Protein AF-A0A017T317-F1 (afdb_monomer_lite)

pLDDT: mean 91.67, std 11.75, range [39.28, 98.56]

Structure (mmCIF, N/CA/C/O backbone):
data_AF-A0A017T317-F1
#
_entry.id   AF-A0A017T317-F1
#
loop_
_atom_site.group_PDB
_atom_site.id
_atom_site.type_symbol
_atom_site.label_atom_id
_atom_site.label_alt_id
_atom_site.label_comp_id
_atom_site.label_asym_id
_atom_site.label_entity_id
_atom_site.label_seq_id
_atom_site.pdbx_PDB_ins_code
_atom_site.Cartn_x
_atom_site.Cartn_y
_atom_site.Cartn_z
_atom_site.occupancy
_atom_site.B_iso_or_equiv
_atom_site.auth_seq_id
_atom_site.auth_comp_id
_atom_site.auth_asym_id
_atom_site.auth_atom_id
_atom_site.pdbx_PDB_model_num
ATOM 1 N N . MET A 1 1 ? -48.698 -14.183 -8.340 1.00 39.38 1 MET A N 1
ATOM 2 C CA . MET A 1 1 ? -47.617 -14.347 -7.345 1.00 39.38 1 MET A CA 1
ATOM 3 C C . MET A 1 1 ? -46.316 -14.538 -8.105 1.00 39.38 1 MET A C 1
ATOM 5 O O . MET A 1 1 ? -46.180 -15.540 -8.789 1.00 39.38 1 MET A O 1
ATOM 9 N N . LEU A 1 2 ? -45.424 -13.547 -8.074 1.00 40.31 2 LEU A N 1
ATOM 10 C CA . LEU A 1 2 ? -44.088 -13.630 -8.671 1.00 40.31 2 LEU A CA 1
ATOM 11 C C . LEU A 1 2 ? -43.129 -14.168 -7.606 1.00 40.31 2 LEU A C 1
ATOM 13 O O . LEU A 1 2 ? -42.810 -13.471 -6.646 1.00 40.31 2 LEU A O 1
ATOM 17 N N . THR A 1 3 ? -42.715 -15.422 -7.745 1.00 39.28 3 THR A N 1
ATOM 18 C CA . THR A 1 3 ? -41.641 -16.025 -6.950 1.00 39.28 3 THR A CA 1
ATOM 19 C C . THR A 1 3 ? -40.298 -15.516 -7.462 1.00 39.28 3 THR A C 1
ATOM 21 O O . THR A 1 3 ? -39.855 -15.898 -8.541 1.00 39.28 3 THR A O 1
ATOM 24 N N . PHE A 1 4 ? -39.647 -14.651 -6.685 1.00 43.91 4 PHE A N 1
ATOM 25 C CA . PHE A 1 4 ? -38.243 -14.304 -6.885 1.00 43.91 4 PHE A CA 1
ATOM 26 C C . PHE A 1 4 ? -37.375 -15.459 -6.380 1.00 43.91 4 PHE A C 1
ATOM 28 O O . PHE A 1 4 ? -37.243 -15.670 -5.175 1.00 43.91 4 PHE A O 1
ATOM 35 N N . THR A 1 5 ? -36.763 -16.208 -7.293 1.00 46.31 5 THR A N 1
ATOM 36 C CA . THR A 1 5 ? -35.613 -17.055 -6.967 1.00 46.31 5 THR A CA 1
ATOM 37 C C . THR A 1 5 ? -34.428 -16.145 -6.671 1.00 46.31 5 THR A C 1
ATOM 39 O O . THR A 1 5 ? -33.810 -15.598 -7.584 1.00 46.31 5 THR A O 1
ATOM 42 N N . VAL A 1 6 ? -34.120 -15.962 -5.386 1.00 53.75 6 VAL A N 1
ATOM 43 C CA . VAL A 1 6 ? -32.831 -15.420 -4.955 1.00 53.75 6 VAL A CA 1
ATOM 44 C C . VAL A 1 6 ? -31.789 -16.457 -5.353 1.00 53.75 6 VAL A C 1
ATOM 46 O O . VAL A 1 6 ? -31.657 -17.493 -4.707 1.00 53.75 6 VAL A O 1
ATOM 49 N N . ALA A 1 7 ? -31.092 -16.218 -6.461 1.00 53.19 7 ALA A N 1
ATOM 50 C CA . ALA A 1 7 ? -29.901 -16.980 -6.787 1.00 53.19 7 ALA A CA 1
ATOM 51 C C . ALA A 1 7 ? -28.883 -16.713 -5.671 1.00 53.19 7 ALA A C 1
ATOM 53 O O . ALA A 1 7 ? -28.267 -15.647 -5.623 1.00 53.19 7 ALA A O 1
ATOM 54 N N . CYS A 1 8 ? -28.752 -17.650 -4.730 1.00 56.06 8 CYS A N 1
ATOM 55 C CA . CYS A 1 8 ? -27.625 -17.674 -3.812 1.00 56.06 8 CYS A CA 1
ATOM 56 C C . CYS A 1 8 ? -26.366 -17.777 -4.672 1.00 56.06 8 CYS A C 1
ATOM 58 O O . CYS A 1 8 ? -26.096 -18.825 -5.257 1.00 56.06 8 CYS A O 1
ATOM 60 N N . GLY A 1 9 ? -25.636 -16.668 -4.802 1.00 57.84 9 GLY A N 1
ATOM 61 C CA . GLY A 1 9 ? -24.318 -16.679 -5.421 1.00 57.84 9 GLY A CA 1
ATOM 62 C C . GLY A 1 9 ? -23.440 -17.727 -4.742 1.00 57.84 9 GLY A C 1
ATOM 63 O O . GLY A 1 9 ? -23.621 -18.019 -3.556 1.00 57.84 9 GLY A O 1
ATOM 64 N N . ALA A 1 10 ? -22.512 -18.310 -5.502 1.00 60.66 10 ALA A N 1
ATOM 65 C CA . ALA A 1 10 ? -21.548 -19.249 -4.949 1.00 60.66 10 ALA A CA 1
ATOM 66 C C . ALA A 1 10 ? -20.879 -18.633 -3.703 1.00 60.66 10 ALA A C 1
ATOM 68 O O . ALA A 1 10 ? -20.561 -17.436 -3.720 1.00 60.66 10 ALA A O 1
ATOM 69 N N . PRO A 1 11 ? -20.692 -19.409 -2.619 1.00 65.69 11 PRO A N 1
ATOM 70 C CA . PRO A 1 11 ? -20.014 -18.905 -1.438 1.00 65.69 11 PRO A CA 1
ATOM 71 C C . PRO A 1 11 ? -18.629 -18.382 -1.838 1.00 65.69 11 PRO A C 1
ATOM 73 O O . PRO A 1 11 ? -17.980 -18.969 -2.711 1.00 65.69 11 PRO A O 1
ATOM 76 N N . PRO A 1 12 ? -18.171 -17.271 -1.237 1.00 68.44 12 PRO A N 1
ATOM 77 C CA . PRO A 1 12 ? -16.859 -16.736 -1.552 1.00 68.44 12 PRO A CA 1
ATOM 78 C C . PRO A 1 12 ? -15.794 -17.808 -1.280 1.00 68.44 12 PRO A C 1
ATOM 80 O O . PRO A 1 12 ? -15.950 -18.586 -0.334 1.00 68.44 12 PRO A O 1
ATOM 83 N N . PRO A 1 13 ? -14.704 -17.856 -2.072 1.00 77.19 13 PRO A N 1
ATOM 84 C CA . PRO A 1 13 ? -13.649 -18.834 -1.847 1.00 77.19 13 PRO A CA 1
ATOM 85 C C . PRO A 1 13 ? -13.121 -18.783 -0.395 1.00 77.19 13 PRO A C 1
ATOM 87 O O . PRO A 1 13 ? -13.210 -17.741 0.267 1.00 77.19 13 PRO A O 1
ATOM 90 N N . PRO A 1 14 ? -12.554 -19.873 0.132 1.00 87.50 14 PRO A N 1
ATOM 91 C CA . PRO A 1 14 ? -11.906 -19.830 1.436 1.00 87.50 14 PRO A CA 1
ATOM 92 C C . PRO A 1 14 ? -10.650 -18.941 1.403 1.00 87.50 14 PRO A C 1
ATOM 94 O O . PRO A 1 14 ? -10.126 -18.607 0.336 1.00 87.50 14 PRO A O 1
ATOM 97 N N . CYS A 1 15 ? -10.159 -18.554 2.583 1.00 93.75 15 CYS A N 1
ATOM 98 C CA . CYS A 1 15 ? -8.819 -17.979 2.694 1.00 93.75 15 CYS A CA 1
ATOM 99 C C . CYS A 1 15 ? -7.758 -18.992 2.226 1.00 93.75 15 CYS A C 1
ATOM 101 O O . CYS A 1 15 ? -7.982 -20.201 2.353 1.00 93.75 15 CYS A O 1
ATOM 103 N N . PRO A 1 16 ? -6.603 -18.524 1.713 1.00 93.88 16 PRO A N 1
ATOM 104 C CA . PRO A 1 16 ? -5.482 -19.404 1.397 1.00 93.88 16 PRO A CA 1
ATOM 105 C C . PRO A 1 16 ? -5.063 -20.262 2.600 1.00 93.88 16 PRO A C 1
ATOM 107 O O . PRO A 1 16 ? -5.270 -19.878 3.754 1.00 93.88 16 PRO A O 1
ATOM 110 N N . ALA A 1 17 ? -4.456 -21.420 2.330 1.00 93.38 17 ALA A N 1
ATOM 111 C CA . ALA A 1 17 ? -4.028 -22.355 3.368 1.00 93.38 17 ALA A CA 1
ATOM 112 C C . ALA A 1 17 ? -3.123 -21.676 4.414 1.00 93.38 17 ALA A C 1
ATOM 114 O O . ALA A 1 17 ? -2.191 -20.956 4.066 1.00 93.38 17 ALA A O 1
ATOM 115 N N . GLY A 1 18 ? -3.402 -21.916 5.699 1.00 93.56 18 GLY A N 1
ATOM 116 C CA . GLY A 1 18 ? -2.676 -21.294 6.814 1.00 93.56 18 GLY A CA 1
ATOM 117 C C . GLY A 1 18 ? -3.145 -19.880 7.183 1.00 93.56 18 GLY A C 1
ATOM 118 O O . GLY A 1 18 ? -2.621 -19.307 8.136 1.00 93.56 18 GLY A O 1
ATOM 119 N N . LEU A 1 19 ? -4.143 -19.330 6.481 1.00 97.06 19 LEU A N 1
ATOM 120 C CA . LEU 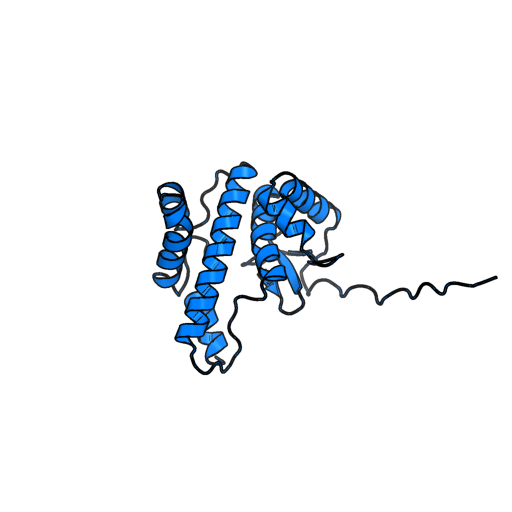A 1 19 ? -4.770 -18.050 6.799 1.00 97.06 19 LEU A CA 1
ATOM 121 C C . LEU A 1 19 ? -6.244 -18.229 7.159 1.00 97.06 19 LEU A C 1
ATOM 123 O O . LEU A 1 19 ? -6.912 -19.164 6.722 1.00 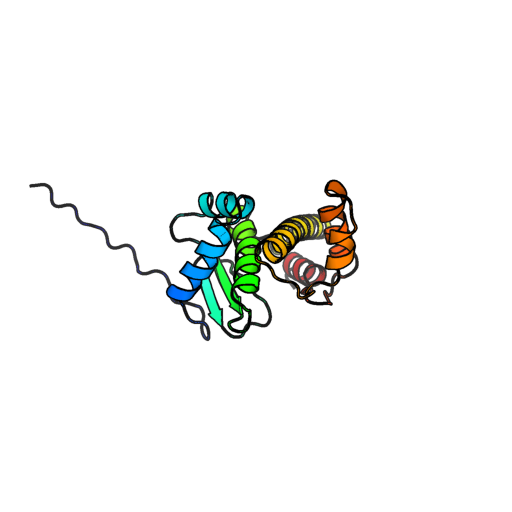97.06 19 LEU A O 1
ATOM 127 N N . THR A 1 20 ? -6.764 -17.302 7.958 1.00 96.94 20 THR A N 1
ATOM 128 C CA . THR A 1 20 ? -8.130 -17.351 8.490 1.00 96.94 20 THR A CA 1
ATOM 129 C C . THR A 1 20 ? -8.857 -16.037 8.229 1.00 96.94 20 THR A C 1
ATOM 131 O O . THR A 1 20 ? -8.273 -14.957 8.330 1.00 96.94 20 THR A O 1
ATOM 134 N N . ALA A 1 21 ? -10.145 -16.119 7.894 1.00 95.75 21 ALA A N 1
ATOM 135 C CA . ALA A 1 21 ? -11.013 -14.949 7.856 1.00 95.75 21 ALA A CA 1
ATOM 136 C C . ALA A 1 21 ? -11.391 -14.547 9.289 1.00 95.75 21 ALA A C 1
ATOM 138 O O . ALA A 1 21 ? -11.831 -15.388 10.068 1.00 95.75 21 ALA A O 1
ATOM 139 N N . ASP A 1 22 ? -11.277 -13.262 9.619 1.00 96.62 22 ASP A N 1
ATOM 140 C CA . ASP A 1 22 ? -11.697 -12.710 10.916 1.00 96.62 22 ASP A CA 1
ATOM 141 C C . ASP A 1 22 ? -12.615 -11.498 10.678 1.00 96.62 22 ASP A C 1
ATOM 143 O O . ASP A 1 22 ? -12.158 -10.351 10.705 1.00 96.62 22 ASP A O 1
ATOM 147 N N . PRO A 1 23 ? -13.908 -11.725 10.371 1.00 94.88 23 PRO A N 1
ATOM 148 C CA . PRO A 1 23 ? -14.832 -10.640 10.054 1.00 94.88 23 PRO A CA 1
ATOM 149 C C . PRO A 1 23 ? -14.937 -9.564 11.150 1.00 94.88 23 PRO A C 1
ATOM 151 O O . PRO A 1 23 ? -14.909 -8.384 10.793 1.00 94.88 23 PRO A O 1
ATOM 154 N N . PRO A 1 24 ? -14.997 -9.902 12.459 1.00 97.19 24 PRO A N 1
ATOM 155 C CA . PRO A 1 24 ? -14.979 -8.895 13.518 1.00 97.19 24 PRO A CA 1
ATOM 156 C C . PRO A 1 24 ? -13.746 -7.991 13.472 1.00 97.19 24 PRO A C 1
ATOM 158 O O . PRO A 1 24 ? -13.863 -6.781 13.670 1.00 97.19 24 PRO A O 1
ATOM 161 N N . ARG A 1 25 ? -12.557 -8.543 13.199 1.00 97.81 25 ARG A N 1
ATOM 162 C CA . ARG A 1 25 ? -11.348 -7.730 13.051 1.00 97.81 25 ARG A CA 1
ATOM 163 C C . ARG A 1 25 ? -11.399 -6.852 11.811 1.00 97.81 25 ARG A C 1
ATOM 165 O O . ARG A 1 25 ? -11.133 -5.661 11.926 1.00 97.81 25 ARG A O 1
ATOM 172 N N . VAL A 1 26 ? -11.809 -7.389 10.660 1.00 97.06 26 VAL A N 1
ATOM 173 C CA . VAL A 1 26 ? -11.971 -6.596 9.426 1.00 97.06 26 VAL A CA 1
ATOM 174 C C . VAL A 1 26 ? -12.895 -5.404 9.653 1.00 97.06 26 VAL A C 1
ATOM 176 O O . VAL A 1 26 ? -12.554 -4.294 9.257 1.00 97.06 26 VAL A O 1
ATOM 179 N N . GLN A 1 27 ? -14.027 -5.603 10.333 1.00 96.00 27 GLN A N 1
ATOM 180 C CA . GLN A 1 27 ? -14.962 -4.521 10.647 1.00 96.00 27 GLN A CA 1
ATOM 181 C C . GLN A 1 27 ? -14.300 -3.400 11.457 1.00 96.00 27 GLN A C 1
ATOM 183 O O . GLN A 1 27 ? -14.509 -2.233 11.138 1.00 96.00 27 GLN A O 1
ATOM 188 N N . ARG A 1 28 ? -13.456 -3.728 12.448 1.00 97.81 28 ARG A N 1
ATOM 189 C CA . ARG A 1 28 ? -12.700 -2.718 13.210 1.00 97.81 28 ARG A CA 1
ATOM 190 C C . ARG A 1 28 ? -11.692 -1.968 12.341 1.00 97.81 28 ARG A C 1
ATOM 192 O O . ARG A 1 28 ? -11.646 -0.744 12.412 1.00 97.81 28 ARG A O 1
ATOM 199 N N . LEU A 1 29 ? -10.928 -2.676 11.505 1.00 97.94 29 LEU A N 1
ATOM 200 C CA . LEU A 1 29 ? -9.949 -2.046 10.607 1.00 97.94 29 LEU A CA 1
ATOM 201 C C . LEU A 1 29 ? -10.633 -1.103 9.606 1.00 97.94 29 LEU A C 1
ATOM 203 O O . LEU A 1 29 ? -10.178 0.016 9.385 1.00 97.94 29 LEU A O 1
ATOM 207 N N . VAL A 1 30 ? -11.754 -1.540 9.025 1.00 96.56 30 VAL A N 1
ATOM 208 C CA . VAL A 1 30 ? -12.554 -0.731 8.095 1.00 96.56 30 VAL A CA 1
ATOM 209 C C . VAL A 1 30 ? -13.177 0.468 8.805 1.00 96.56 30 VAL A C 1
ATOM 211 O O . VAL A 1 30 ? -13.162 1.559 8.244 1.00 96.56 30 VAL A O 1
ATOM 214 N N . ALA A 1 31 ? -13.676 0.301 10.034 1.00 96.50 31 ALA A N 1
ATOM 215 C CA . ALA A 1 31 ? -14.192 1.410 10.830 1.00 96.50 31 ALA A CA 1
ATOM 216 C C . ALA A 1 31 ? -13.101 2.461 11.089 1.00 96.50 31 ALA A C 1
ATOM 218 O O . ALA A 1 31 ? -13.317 3.630 10.801 1.00 96.50 31 ALA A O 1
ATOM 219 N N . GLN A 1 32 ? -11.899 2.050 11.511 1.00 97.25 32 GLN A N 1
ATOM 220 C CA . GLN A 1 32 ? -10.764 2.965 11.685 1.00 97.25 32 GLN A CA 1
ATOM 221 C C . GLN A 1 32 ? -10.412 3.717 10.394 1.00 97.25 32 GLN A C 1
ATOM 223 O O . GLN A 1 32 ? -10.202 4.927 10.419 1.00 97.25 32 GLN A O 1
ATOM 228 N N . LEU A 1 33 ? -10.385 3.024 9.252 1.00 95.81 33 LEU A N 1
ATOM 229 C CA . LEU A 1 33 ? -10.157 3.663 7.955 1.00 95.81 33 LEU A CA 1
ATOM 230 C C . LEU A 1 33 ? -11.282 4.628 7.554 1.00 95.81 33 LEU A C 1
ATOM 232 O O . LEU A 1 33 ? -11.015 5.621 6.879 1.00 95.81 33 LEU A O 1
ATOM 236 N N . ALA A 1 34 ? -12.529 4.360 7.931 1.00 95.81 34 ALA A N 1
ATOM 237 C CA . ALA A 1 34 ? -13.659 5.224 7.601 1.00 95.81 34 ALA A CA 1
ATOM 238 C C . ALA A 1 34 ? -13.635 6.561 8.366 1.00 95.81 34 ALA A C 1
ATOM 240 O O . ALA A 1 34 ? -14.160 7.547 7.851 1.00 95.81 34 ALA A O 1
ATOM 241 N N . GLU A 1 35 ? -12.984 6.617 9.532 1.00 95.75 35 GLU A N 1
ATOM 242 C CA . GLU A 1 35 ? -12.817 7.849 10.320 1.00 95.75 35 GLU A CA 1
ATOM 243 C C . GLU A 1 35 ? -11.831 8.846 9.686 1.00 95.75 35 GLU A C 1
ATOM 245 O O . GLU A 1 35 ? -11.867 10.041 9.981 1.00 95.75 35 GLU A O 1
ATOM 250 N N . VAL A 1 36 ? -10.952 8.388 8.789 1.00 95.75 36 VAL A N 1
ATOM 251 C CA . VAL A 1 36 ? -9.995 9.261 8.097 1.00 95.75 36 VAL A CA 1
ATOM 252 C C . VAL A 1 36 ? -10.552 9.632 6.711 1.00 95.75 36 VAL A C 1
ATOM 254 O O . VAL A 1 36 ? -10.746 8.744 5.876 1.00 95.75 36 VAL A O 1
ATOM 257 N N . PRO A 1 37 ? -10.798 10.928 6.402 1.00 94.00 37 PRO A N 1
ATOM 258 C CA . PRO A 1 37 ? -11.513 11.332 5.183 1.00 94.00 37 PRO A CA 1
ATOM 259 C C . PRO A 1 37 ? -10.918 10.805 3.870 1.00 94.00 37 PRO A C 1
ATOM 261 O O . PRO A 1 37 ? -11.658 10.422 2.960 1.00 94.00 37 PRO A O 1
ATOM 264 N N . GLU A 1 38 ? -9.586 10.766 3.774 1.00 91.88 38 GLU A N 1
ATOM 265 C CA . GLU A 1 38 ? -8.871 10.280 2.590 1.00 91.88 38 GLU A CA 1
ATOM 266 C C . GLU A 1 38 ? -9.128 8.782 2.344 1.00 91.88 38 GLU A C 1
ATOM 268 O O . GLU A 1 38 ? -9.503 8.394 1.235 1.00 91.88 38 GLU A O 1
ATOM 273 N N . SER A 1 39 ? -9.029 7.931 3.371 1.00 93.75 39 SER A N 1
ATOM 274 C CA . SER A 1 39 ? -9.335 6.501 3.235 1.00 93.75 39 SER A CA 1
ATOM 275 C C . SER A 1 39 ? -10.826 6.217 3.123 1.00 93.75 39 SER A C 1
ATOM 277 O O . SER A 1 39 ? -11.201 5.291 2.408 1.00 93.75 39 SER A O 1
ATOM 279 N N . ALA A 1 40 ? -11.702 7.029 3.717 1.00 93.81 40 ALA A N 1
ATOM 280 C CA . ALA A 1 40 ? -13.142 6.899 3.503 1.00 93.81 40 ALA A CA 1
ATOM 281 C C . ALA A 1 40 ? -13.511 7.044 2.013 1.00 93.81 40 ALA A C 1
ATOM 283 O O . ALA A 1 40 ? -14.387 6.338 1.508 1.00 93.81 40 ALA A O 1
ATOM 284 N N . ALA A 1 41 ? -12.824 7.927 1.277 1.00 92.94 41 ALA A N 1
ATOM 285 C CA . ALA A 1 41 ? -13.001 8.060 -0.168 1.00 92.94 41 ALA A CA 1
ATOM 286 C C . ALA A 1 41 ? -12.515 6.825 -0.944 1.00 92.94 41 ALA A C 1
ATOM 288 O O . ALA A 1 41 ? -13.156 6.431 -1.917 1.00 92.94 41 ALA A O 1
ATOM 289 N N . ILE A 1 42 ? -11.428 6.193 -0.495 1.00 92.56 42 ILE A N 1
ATOM 290 C CA . ILE A 1 42 ? -10.908 4.937 -1.057 1.00 92.56 42 ILE A CA 1
ATOM 291 C C . ILE A 1 42 ? -11.901 3.798 -0.816 1.00 92.56 42 ILE A C 1
ATOM 293 O O . ILE A 1 42 ? -12.292 3.121 -1.763 1.00 92.56 42 ILE A O 1
ATOM 297 N N . LEU A 1 43 ? -12.393 3.641 0.415 1.00 92.75 43 LEU A N 1
ATOM 298 C CA . LEU A 1 43 ? -13.351 2.592 0.768 1.00 92.75 43 LEU A CA 1
ATOM 299 C C . LEU A 1 43 ? -14.634 2.661 -0.072 1.00 92.75 43 LEU A C 1
ATOM 301 O O . LEU A 1 43 ? -15.145 1.629 -0.496 1.00 92.75 43 LEU A O 1
ATOM 305 N N . ARG A 1 44 ? -15.130 3.867 -0.386 1.00 93.25 44 ARG A N 1
ATOM 306 C CA . ARG A 1 44 ? -16.311 4.054 -1.253 1.00 93.25 44 ARG A CA 1
ATOM 307 C C . ARG A 1 44 ? -16.096 3.630 -2.708 1.00 93.25 44 ARG A C 1
ATOM 309 O O . ARG A 1 44 ? -17.075 3.426 -3.420 1.00 93.25 44 ARG A O 1
ATOM 316 N N . ARG A 1 45 ? -14.844 3.543 -3.162 1.00 93.56 45 ARG A N 1
ATOM 317 C CA . ARG A 1 45 ? -14.482 3.137 -4.529 1.00 93.56 45 ARG A CA 1
ATOM 318 C C . ARG A 1 45 ? -14.249 1.636 -4.658 1.00 93.56 45 ARG A C 1
ATOM 320 O O . ARG A 1 45 ? -14.160 1.148 -5.782 1.00 93.56 45 ARG A O 1
ATOM 327 N N . LEU A 1 46 ? -14.138 0.917 -3.543 1.00 89.69 46 LEU A N 1
ATOM 328 C CA . LEU A 1 46 ? -13.990 -0.529 -3.574 1.00 89.69 46 LEU A CA 1
ATOM 329 C C . LEU A 1 46 ? -15.279 -1.193 -4.078 1.00 89.69 46 LEU A C 1
ATOM 331 O O . LEU A 1 46 ? -16.382 -0.757 -3.728 1.00 89.69 46 LEU A O 1
ATOM 335 N N . PRO A 1 47 ? -15.169 -2.274 -4.871 1.00 84.25 47 PRO A N 1
ATOM 336 C CA . PRO A 1 47 ? -16.318 -3.105 -5.193 1.00 84.25 47 PRO A CA 1
ATOM 337 C C . PRO A 1 47 ? -17.011 -3.595 -3.915 1.00 84.25 47 PRO A C 1
ATOM 339 O O . PRO A 1 47 ? -16.362 -3.896 -2.912 1.00 84.25 47 PRO A O 1
ATOM 342 N N . ARG A 1 48 ? -18.345 -3.708 -3.944 1.00 79.19 48 ARG A N 1
ATOM 343 C CA . ARG A 1 48 ? -19.100 -4.239 -2.798 1.00 79.19 48 ARG A CA 1
ATOM 344 C C . ARG A 1 48 ? -18.588 -5.635 -2.439 1.00 79.19 48 ARG A C 1
ATOM 346 O O . ARG A 1 48 ? -18.554 -6.515 -3.292 1.00 79.19 48 ARG A O 1
ATOM 353 N N . GLY A 1 49 ? -18.227 -5.828 -1.171 1.00 69.88 49 GLY A N 1
ATOM 354 C CA . GLY A 1 49 ? -17.684 -7.096 -0.675 1.00 69.88 49 GLY A CA 1
ATOM 355 C C . GLY A 1 49 ? -16.185 -7.304 -0.927 1.00 69.88 49 GLY A C 1
ATOM 356 O O . GLY A 1 49 ? -15.687 -8.382 -0.615 1.00 69.88 49 GLY A O 1
ATOM 357 N N . ALA A 1 50 ? -15.467 -6.303 -1.452 1.00 77.69 50 ALA A N 1
ATOM 358 C CA . ALA A 1 50 ? -14.025 -6.348 -1.684 1.00 77.69 50 ALA A CA 1
ATOM 359 C C . ALA A 1 50 ? -13.258 -5.277 -0.871 1.00 77.69 50 ALA A C 1
ATOM 361 O O . ALA A 1 50 ? -13.829 -4.236 -0.540 1.00 77.69 50 ALA A O 1
ATOM 362 N N . PRO A 1 51 ? -11.957 -5.501 -0.599 1.00 84.12 51 PRO A N 1
ATOM 363 C CA . PRO A 1 51 ? -11.256 -6.773 -0.761 1.00 84.12 51 PRO A CA 1
ATOM 364 C C . PRO A 1 51 ? -11.645 -7.759 0.348 1.00 84.12 51 PRO A C 1
ATOM 366 O O . PRO A 1 51 ? -11.946 -7.369 1.477 1.00 84.12 51 PRO A O 1
ATOM 369 N N . ARG A 1 52 ? -11.592 -9.060 0.048 1.00 91.56 52 ARG A N 1
ATOM 370 C CA . ARG A 1 52 ? -11.618 -10.074 1.108 1.00 91.56 52 ARG A CA 1
ATOM 371 C C . ARG A 1 52 ? -10.313 -9.973 1.888 1.00 91.56 52 ARG A C 1
ATOM 373 O O . ARG A 1 52 ? -9.253 -9.937 1.276 1.00 91.56 52 ARG A O 1
ATOM 380 N N . VAL A 1 53 ? -10.387 -9.981 3.214 1.00 96.31 53 VAL A N 1
ATOM 381 C CA . VAL A 1 53 ? -9.207 -9.896 4.081 1.00 96.31 53 VAL A CA 1
ATOM 382 C C . VAL A 1 53 ? -9.023 -11.211 4.834 1.00 96.31 53 VAL A C 1
ATOM 384 O O . VAL A 1 53 ? -9.956 -11.713 5.461 1.00 96.31 53 VAL A O 1
ATOM 387 N N . CYS A 1 54 ? -7.814 -11.756 4.769 1.00 97.50 54 CYS A N 1
ATOM 388 C CA . CYS A 1 54 ? -7.389 -12.970 5.452 1.00 97.50 54 CYS A CA 1
ATOM 389 C C . CYS A 1 54 ? -6.176 -12.663 6.335 1.00 97.50 54 CYS A C 1
ATOM 391 O O . CYS A 1 54 ? -5.293 -11.900 5.945 1.00 97.50 54 CYS A O 1
ATOM 393 N N . PHE A 1 55 ? -6.119 -13.277 7.513 1.00 98.19 55 PHE A N 1
ATOM 394 C CA . PHE A 1 55 ? -5.052 -13.068 8.487 1.00 98.19 55 PHE A CA 1
ATOM 395 C C . PHE A 1 55 ? -4.222 -14.333 8.670 1.00 98.19 55 PHE A C 1
ATOM 397 O O . PHE A 1 55 ? -4.766 -15.434 8.749 1.00 98.19 55 PHE A O 1
ATOM 404 N N . GLY A 1 56 ? -2.911 -14.170 8.790 1.00 97.31 56 GLY A N 1
ATOM 405 C CA . GLY A 1 56 ? -1.986 -15.233 9.175 1.00 97.31 56 GLY A CA 1
ATOM 406 C C . GLY A 1 56 ? -0.624 -14.654 9.527 1.00 97.31 56 GLY A C 1
ATOM 407 O O . GLY A 1 56 ? -0.400 -13.460 9.362 1.00 97.31 56 GLY A O 1
ATOM 408 N N . ARG A 1 57 ? 0.309 -15.480 10.005 1.00 96.56 57 ARG A N 1
ATOM 409 C CA . ARG A 1 57 ? 1.711 -15.062 10.152 1.00 96.56 57 ARG A CA 1
ATOM 410 C C . ARG A 1 57 ? 2.349 -15.026 8.769 1.00 96.56 57 ARG A C 1
ATOM 412 O O . ARG A 1 57 ? 2.820 -16.047 8.277 1.00 96.56 57 ARG A O 1
ATOM 419 N N . VAL A 1 58 ? 2.314 -13.859 8.137 1.00 93.81 58 VAL A N 1
ATOM 420 C CA . VAL A 1 58 ? 2.910 -13.626 6.820 1.00 93.81 58 VAL A 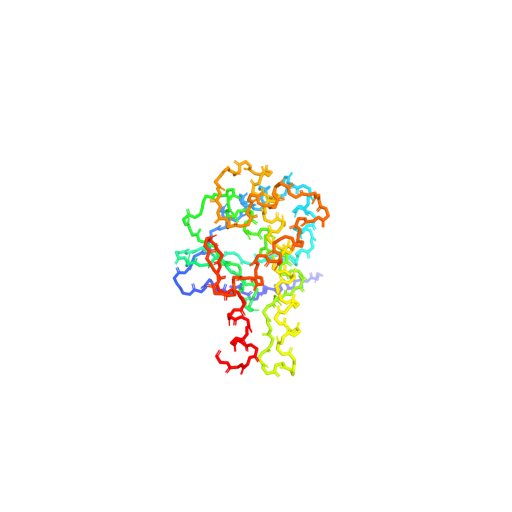CA 1
ATOM 421 C C . VAL A 1 58 ? 4.101 -12.682 6.960 1.00 93.81 58 VAL A C 1
ATOM 423 O O . VAL A 1 58 ? 4.011 -11.718 7.719 1.00 93.81 58 VAL A O 1
ATOM 426 N N . PRO A 1 59 ? 5.212 -12.924 6.241 1.00 86.94 59 PRO A N 1
ATOM 427 C CA . PRO A 1 59 ? 6.349 -12.006 6.263 1.00 86.94 59 PRO A CA 1
ATOM 428 C C . PRO A 1 59 ? 5.969 -10.643 5.671 1.00 86.94 59 PRO A C 1
ATOM 430 O O . PRO A 1 59 ? 6.471 -9.613 6.110 1.00 86.94 59 PRO A O 1
ATOM 433 N N . VAL A 1 60 ? 5.039 -10.650 4.709 1.00 87.62 60 VAL A N 1
ATOM 434 C CA . VAL A 1 60 ? 4.578 -9.478 3.969 1.00 87.62 60 VAL A CA 1
ATOM 435 C C . VAL A 1 60 ? 3.061 -9.489 3.896 1.00 87.62 60 VAL A C 1
ATOM 437 O O . VAL A 1 60 ? 2.451 -10.488 3.516 1.00 87.62 60 VAL A O 1
ATOM 440 N N . SER A 1 61 ? 2.450 -8.359 4.244 1.00 94.69 61 SER A N 1
ATOM 441 C CA . SER A 1 61 ? 1.034 -8.123 3.963 1.00 94.69 61 SER A CA 1
ATOM 442 C C . SER A 1 61 ? 0.877 -7.704 2.504 1.00 94.69 61 SER A C 1
ATOM 444 O O . SER A 1 61 ? 1.526 -6.752 2.079 1.00 94.69 61 SER A O 1
ATOM 446 N N . ALA A 1 62 ? 0.038 -8.401 1.742 1.00 94.06 62 ALA A N 1
ATOM 447 C CA . ALA A 1 62 ? -0.010 -8.284 0.285 1.00 94.06 62 ALA A CA 1
ATOM 448 C C . ALA A 1 62 ? -1.441 -8.387 -0.258 1.00 94.06 62 ALA A C 1
ATOM 450 O O . ALA A 1 62 ? -2.336 -8.893 0.416 1.00 94.06 62 ALA A O 1
ATOM 451 N N . LEU A 1 63 ? -1.643 -7.935 -1.495 1.00 93.62 63 LEU A N 1
ATOM 452 C CA . LEU A 1 63 ? -2.842 -8.191 -2.289 1.00 93.62 63 LEU A CA 1
ATOM 453 C C . LEU A 1 63 ? -2.517 -9.308 -3.287 1.00 93.62 63 LEU A C 1
ATOM 455 O O . LEU A 1 63 ? -1.571 -9.181 -4.060 1.00 93.62 63 LEU A O 1
ATOM 459 N N . THR A 1 64 ? -3.270 -10.405 -3.261 1.00 90.38 64 THR A N 1
ATOM 460 C CA . THR A 1 64 ? -3.102 -11.507 -4.219 1.00 90.38 64 THR A CA 1
ATOM 461 C C . THR A 1 64 ? -3.685 -11.145 -5.583 1.00 90.38 64 THR A C 1
ATOM 463 O O . THR A 1 64 ? -4.570 -10.294 -5.674 1.00 90.38 64 THR A O 1
ATOM 466 N N . ASP A 1 65 ? -3.288 -11.874 -6.629 1.00 84.88 65 ASP A N 1
ATOM 467 C CA . ASP A 1 65 ? -3.862 -11.716 -7.975 1.00 84.88 65 ASP A CA 1
ATOM 468 C C . ASP A 1 65 ? -5.390 -11.989 -7.990 1.00 84.88 65 ASP A C 1
ATOM 470 O O . ASP A 1 65 ? -6.125 -11.340 -8.727 1.00 84.88 65 ASP A O 1
ATOM 474 N N . ASP A 1 66 ? -5.895 -12.844 -7.086 1.00 84.75 66 ASP A N 1
ATOM 475 C CA . ASP A 1 66 ? -7.339 -13.085 -6.878 1.00 84.75 66 ASP A CA 1
ATOM 476 C C . ASP A 1 66 ? -8.070 -11.990 -6.061 1.00 84.75 66 ASP A C 1
ATOM 478 O O . ASP A 1 66 ? -9.220 -12.170 -5.652 1.00 84.75 66 ASP A O 1
ATOM 482 N N . GLY A 1 67 ? -7.410 -10.872 -5.744 1.00 87.25 67 GLY A N 1
ATOM 483 C CA . GLY A 1 67 ? -8.018 -9.758 -5.007 1.00 87.25 67 GLY A CA 1
ATOM 484 C C . GLY A 1 67 ? -8.211 -9.998 -3.502 1.00 87.25 67 GLY A C 1
ATOM 485 O O . GLY A 1 67 ? -9.081 -9.379 -2.880 1.00 87.25 67 GLY A O 1
ATOM 486 N N . VAL A 1 68 ? -7.424 -10.895 -2.898 1.00 93.06 68 VAL A N 1
ATOM 487 C CA . VAL A 1 68 ? -7.433 -11.163 -1.452 1.00 93.06 68 VAL A CA 1
ATOM 488 C C . VAL A 1 68 ? -6.333 -10.363 -0.777 1.00 93.06 68 VAL A C 1
ATOM 490 O O . VAL A 1 68 ? -5.166 -10.468 -1.139 1.00 93.06 68 VAL A O 1
ATOM 493 N N . VAL A 1 69 ? -6.689 -9.598 0.245 1.00 95.88 69 VAL A N 1
ATOM 494 C CA . VAL A 1 69 ? -5.728 -8.933 1.119 1.00 95.88 69 VAL A CA 1
ATOM 495 C C . VAL A 1 69 ? -5.285 -9.899 2.212 1.00 95.88 69 VAL A C 1
ATOM 497 O O . VAL A 1 69 ? -6.105 -10.430 2.961 1.00 95.88 69 VAL A O 1
ATOM 500 N N . LEU A 1 70 ? -3.980 -10.112 2.314 1.00 97.38 70 LEU A N 1
ATOM 501 C CA . LEU A 1 70 ? -3.331 -10.882 3.366 1.00 97.38 70 LEU A CA 1
ATOM 502 C C . LEU A 1 70 ? -2.730 -9.895 4.368 1.00 97.38 70 LEU A C 1
ATOM 504 O O . LEU A 1 70 ? -1.925 -9.050 3.979 1.00 97.38 70 LEU A O 1
ATOM 508 N N . LEU A 1 71 ? -3.106 -9.993 5.642 1.00 98.12 71 LEU A N 1
ATOM 509 C CA . LEU A 1 71 ? -2.549 -9.169 6.718 1.00 98.12 71 LEU A CA 1
ATOM 510 C C . LEU A 1 71 ? -1.851 -10.039 7.761 1.00 98.12 71 LEU A C 1
ATOM 512 O O . LEU A 1 71 ? -2.337 -11.116 8.116 1.00 98.12 71 LEU A O 1
ATOM 516 N N . ASP A 1 72 ? -0.734 -9.541 8.292 1.00 97.12 72 ASP A N 1
ATOM 517 C CA . ASP A 1 72 ? -0.050 -10.212 9.394 1.00 97.12 72 ASP A CA 1
ATOM 518 C C . ASP A 1 72 ? -0.887 -10.139 10.676 1.00 97.12 72 ASP A C 1
ATOM 520 O O . ASP A 1 72 ? -1.202 -9.055 11.176 1.00 97.12 72 ASP A O 1
ATOM 524 N N . THR A 1 73 ? -1.213 -11.299 11.248 1.00 97.19 73 THR A N 1
ATOM 525 C CA . THR A 1 73 ? -1.936 -11.399 12.520 1.00 97.19 73 THR A CA 1
ATOM 526 C C . THR A 1 73 ? -1.232 -10.640 13.647 1.00 97.19 73 THR A C 1
ATOM 528 O O . THR A 1 73 ? -1.919 -10.145 14.540 1.00 97.19 73 THR A O 1
ATOM 531 N N . ALA A 1 74 ? 0.101 -10.524 13.600 1.00 96.12 74 ALA A N 1
ATOM 532 C CA . ALA A 1 74 ? 0.903 -9.841 14.615 1.00 96.12 74 ALA A CA 1
ATOM 533 C C . ALA A 1 74 ? 0.760 -8.314 14.614 1.00 96.12 74 ALA A C 1
ATOM 535 O O . ALA A 1 74 ? 1.086 -7.675 15.614 1.00 96.12 74 ALA A O 1
ATOM 536 N N . SER A 1 75 ? 0.323 -7.724 13.498 1.00 96.00 75 SER A N 1
ATOM 537 C CA . SER A 1 75 ? 0.257 -6.268 13.366 1.00 96.00 75 SER A CA 1
ATOM 538 C C . SER A 1 75 ? -0.836 -5.703 14.279 1.00 96.00 75 SER A C 1
ATOM 540 O O . SER A 1 75 ? -1.949 -6.227 14.251 1.00 96.00 75 SER A O 1
ATOM 542 N N . PRO A 1 76 ? -0.580 -4.643 15.068 1.00 96.75 76 PRO A N 1
ATOM 543 C CA . PRO A 1 76 ? -1.626 -3.936 15.807 1.00 96.75 76 PRO A CA 1
ATOM 544 C C . PRO A 1 76 ? -2.707 -3.386 14.869 1.00 96.75 76 PRO A C 1
ATOM 546 O O . PRO A 1 76 ? -2.410 -3.053 13.723 1.00 96.75 76 PRO A O 1
ATO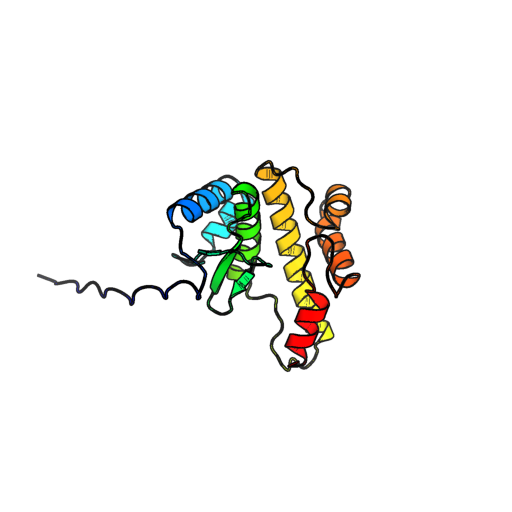M 549 N N . ASP A 1 77 ? -3.946 -3.238 15.348 1.00 97.69 77 ASP A N 1
ATOM 550 C CA . ASP A 1 77 ? -5.082 -2.865 14.487 1.00 97.69 77 ASP A CA 1
ATOM 551 C C . ASP A 1 77 ? -4.861 -1.526 13.756 1.00 97.69 77 ASP A C 1
ATOM 553 O O . ASP A 1 77 ? -5.099 -1.459 12.557 1.00 97.69 77 ASP A O 1
ATOM 557 N N . ALA A 1 78 ? -4.284 -0.503 14.397 1.00 97.88 78 ALA A N 1
ATOM 558 C CA . ALA A 1 78 ? -3.978 0.765 13.721 1.00 97.88 78 ALA A CA 1
ATOM 559 C C . ALA A 1 78 ? -2.952 0.610 12.574 1.00 97.88 78 ALA A C 1
ATOM 561 O O . ALA A 1 78 ? -3.100 1.216 11.512 1.00 97.88 78 ALA A O 1
ATOM 562 N N . GLU A 1 79 ? -1.933 -0.239 12.753 1.00 97.62 79 GLU A N 1
ATOM 563 C CA . GLU A 1 79 ? -0.957 -0.535 11.696 1.00 97.62 79 GLU A CA 1
ATOM 564 C C . GLU A 1 79 ? -1.574 -1.375 10.576 1.00 97.62 79 GLU A C 1
ATOM 566 O O . GLU A 1 79 ? -1.370 -1.091 9.395 1.00 97.62 79 GLU A O 1
ATOM 571 N N . ALA A 1 80 ? -2.359 -2.389 10.944 1.00 97.81 80 ALA A N 1
ATOM 572 C CA . ALA A 1 80 ? -3.062 -3.250 10.006 1.00 97.81 80 ALA A CA 1
ATOM 573 C C . ALA A 1 80 ? -4.108 -2.469 9.195 1.00 97.81 80 ALA A C 1
ATOM 575 O O . ALA A 1 80 ? -4.260 -2.721 8.003 1.00 97.81 80 ALA A O 1
ATOM 576 N N . ALA A 1 81 ? -4.788 -1.496 9.804 1.00 98.12 81 ALA A N 1
ATOM 577 C CA . ALA A 1 81 ? -5.725 -0.605 9.133 1.00 98.12 81 ALA A CA 1
ATOM 578 C C . ALA A 1 81 ? -4.999 0.280 8.115 1.00 98.12 81 ALA A C 1
ATOM 580 O O . ALA A 1 81 ? -5.390 0.309 6.952 1.00 98.12 81 ALA A O 1
ATOM 581 N N . ALA A 1 82 ? -3.894 0.930 8.495 1.00 98.12 82 ALA A N 1
ATOM 582 C CA . ALA A 1 82 ? -3.108 1.722 7.550 1.00 98.12 82 ALA A CA 1
ATOM 583 C C . ALA A 1 82 ? -2.591 0.875 6.372 1.00 98.12 82 ALA A C 1
ATOM 585 O O . ALA A 1 82 ? -2.729 1.277 5.213 1.00 98.12 82 ALA A O 1
ATOM 586 N N . ARG A 1 83 ? -2.085 -0.335 6.651 1.00 98.00 83 ARG A N 1
ATOM 587 C CA . ARG A 1 83 ? -1.663 -1.291 5.618 1.00 98.00 83 ARG A CA 1
ATOM 588 C C . ARG A 1 83 ? -2.829 -1.761 4.743 1.00 98.00 83 ARG A C 1
ATOM 590 O O . ARG A 1 83 ? -2.668 -1.911 3.536 1.00 98.00 83 ARG A O 1
ATOM 597 N N . LEU A 1 84 ? -4.016 -1.963 5.310 1.00 97.75 84 LEU A N 1
ATOM 598 C CA . LEU A 1 84 ? -5.221 -2.247 4.532 1.00 97.75 84 LEU A CA 1
ATOM 599 C C . LEU A 1 84 ? -5.556 -1.080 3.592 1.00 97.75 84 LEU A C 1
ATOM 601 O O . LEU A 1 84 ? -5.919 -1.324 2.448 1.00 97.75 84 LEU A O 1
ATOM 605 N N . GLY A 1 85 ? -5.383 0.170 4.030 1.00 97.50 85 GLY A N 1
ATOM 606 C CA . GLY A 1 85 ? -5.545 1.355 3.182 1.00 97.50 85 GLY A CA 1
ATOM 607 C C . GLY A 1 85 ? -4.581 1.376 1.991 1.00 97.50 85 GLY A C 1
ATOM 608 O O . GLY A 1 85 ? -5.011 1.631 0.866 1.00 97.50 85 GLY A O 1
ATOM 609 N N . HIS A 1 86 ? -3.310 1.027 2.217 1.00 98.00 86 HIS A N 1
ATOM 610 C CA . HIS A 1 86 ? -2.319 0.820 1.154 1.00 98.00 86 HIS A CA 1
ATOM 611 C C . HIS A 1 86 ? -2.809 -0.216 0.132 1.00 98.00 86 HIS A C 1
ATOM 613 O O . HIS A 1 86 ? -2.883 0.058 -1.063 1.00 98.00 86 HIS A O 1
ATOM 619 N N . LEU A 1 87 ? -3.181 -1.412 0.595 1.00 96.94 87 LEU A N 1
ATOM 620 C CA . LEU A 1 87 ? -3.565 -2.517 -0.290 1.00 96.94 87 LEU A CA 1
ATOM 621 C C . LEU A 1 87 ? -4.912 -2.273 -0.987 1.00 96.94 87 LEU A C 1
ATOM 623 O O . LEU A 1 87 ? -5.112 -2.704 -2.121 1.00 96.94 87 LEU A O 1
ATOM 627 N N . ALA A 1 88 ? -5.824 -1.539 -0.349 1.00 95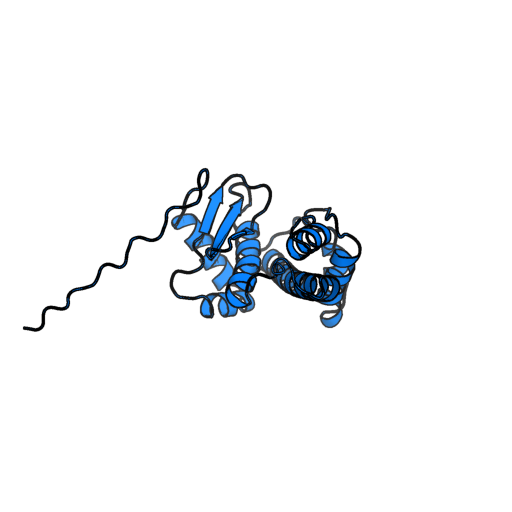.69 88 ALA A N 1
ATOM 628 C CA . ALA A 1 88 ? -7.070 -1.093 -0.960 1.00 95.69 88 ALA A CA 1
ATOM 629 C C . ALA A 1 88 ? -6.823 -0.126 -2.126 1.00 95.69 88 ALA A C 1
ATOM 631 O O . ALA A 1 88 ? -7.560 -0.168 -3.112 1.00 95.69 88 ALA A O 1
ATOM 632 N N . LEU A 1 89 ? -5.781 0.713 -2.055 1.00 95.56 89 LEU A N 1
ATOM 633 C CA . LEU A 1 89 ? -5.403 1.565 -3.180 1.00 95.56 89 LEU A CA 1
ATOM 634 C C . LEU A 1 89 ? -4.995 0.722 -4.395 1.00 95.56 89 LEU A C 1
ATOM 636 O O . LEU A 1 89 ? -5.489 0.979 -5.493 1.00 95.56 89 LEU A O 1
ATOM 640 N N . HIS A 1 90 ? -4.192 -0.326 -4.192 1.00 95.00 90 HIS A N 1
ATOM 641 C CA . HIS A 1 90 ? -3.833 -1.281 -5.251 1.00 95.00 90 HIS A CA 1
ATOM 642 C C . HIS A 1 90 ? -5.044 -2.060 -5.771 1.00 95.00 90 HIS A C 1
ATOM 644 O O . HIS A 1 90 ? -5.174 -2.269 -6.973 1.00 95.00 90 HIS A O 1
ATOM 650 N N . ALA A 1 91 ? -5.995 -2.419 -4.906 1.00 93.19 91 ALA A N 1
ATOM 651 C CA . ALA A 1 91 ? -7.228 -3.081 -5.336 1.00 93.19 91 ALA A CA 1
ATOM 652 C C . ALA A 1 91 ? -8.084 -2.210 -6.281 1.00 93.19 91 ALA A C 1
ATOM 654 O O . ALA A 1 91 ? -8.828 -2.744 -7.100 1.00 93.19 91 ALA A O 1
ATOM 655 N N . ILE A 1 92 ? -7.979 -0.879 -6.191 1.00 91.94 92 ILE A N 1
ATOM 656 C CA . ILE A 1 92 ? -8.691 0.067 -7.067 1.00 91.94 92 ILE A CA 1
ATOM 657 C C . ILE A 1 92 ? -7.867 0.413 -8.309 1.00 91.94 92 ILE A C 1
ATOM 659 O O . ILE A 1 92 ? -8.420 0.535 -9.400 1.00 91.94 92 ILE A O 1
ATOM 663 N N . ALA A 1 93 ? -6.563 0.641 -8.138 1.00 89.06 93 ALA A N 1
ATOM 664 C CA . ALA A 1 93 ? -5.665 1.083 -9.203 1.00 89.06 93 ALA A CA 1
ATOM 665 C C . ALA A 1 93 ? -5.178 -0.065 -10.104 1.00 89.06 93 ALA A C 1
ATOM 667 O O . ALA A 1 93 ? -4.685 0.193 -11.201 1.00 89.06 93 ALA A O 1
ATOM 668 N N . GLY A 1 94 ? -5.338 -1.310 -9.654 1.00 86.44 94 GLY A N 1
ATOM 669 C CA . GLY A 1 94 ? -4.718 -2.490 -10.241 1.00 86.44 94 GLY A CA 1
ATOM 670 C C . GLY A 1 94 ? -3.390 -2.825 -9.561 1.00 86.44 94 GLY A C 1
ATOM 671 O O . GLY A 1 94 ? -2.754 -1.974 -8.936 1.00 86.44 94 GLY A O 1
ATOM 672 N N . SER A 1 95 ? -2.980 -4.090 -9.688 1.00 85.50 95 SER A N 1
ATOM 673 C CA . SER A 1 95 ? -1.695 -4.561 -9.168 1.00 85.50 95 SER A CA 1
ATOM 674 C C . SER A 1 95 ? -0.548 -3.716 -9.739 1.00 85.50 95 SER A C 1
ATOM 676 O O . SER A 1 95 ? -0.473 -3.553 -10.961 1.00 85.50 95 SER A O 1
ATOM 678 N N . PRO A 1 96 ? 0.367 -3.203 -8.896 1.00 87.81 96 PRO A N 1
ATOM 679 C CA . PRO A 1 96 ? 1.548 -2.498 -9.377 1.00 87.81 96 PRO A CA 1
ATOM 680 C C . PRO A 1 96 ? 2.546 -3.453 -10.038 1.00 87.81 96 PRO A C 1
ATOM 682 O O . PRO A 1 96 ? 3.413 -3.012 -10.786 1.00 87.81 96 PRO A O 1
ATOM 685 N N . ALA A 1 97 ? 2.442 -4.759 -9.778 1.00 89.69 97 ALA A N 1
ATOM 686 C CA . ALA A 1 97 ? 3.419 -5.725 -10.239 1.00 89.69 97 ALA A CA 1
ATOM 687 C C . ALA A 1 97 ? 3.404 -5.861 -11.779 1.00 89.69 97 ALA A C 1
ATOM 689 O O . ALA A 1 97 ? 2.341 -6.085 -12.364 1.00 89.69 97 ALA A O 1
ATOM 690 N N . PRO A 1 98 ? 4.569 -5.783 -12.449 1.00 91.81 98 PRO A N 1
ATOM 691 C CA . PRO A 1 98 ? 4.654 -5.942 -13.897 1.00 91.81 98 PRO A CA 1
ATOM 692 C C . PRO A 1 98 ? 4.156 -7.301 -14.399 1.00 91.81 98 PRO A C 1
ATOM 694 O O . PRO A 1 98 ? 4.333 -8.330 -13.740 1.00 91.81 98 PRO A O 1
ATOM 697 N N . HIS A 1 99 ? 3.614 -7.315 -15.619 1.00 88.75 99 HIS A N 1
ATOM 698 C CA . HIS A 1 99 ? 3.314 -8.557 -16.327 1.00 88.75 99 HIS A CA 1
ATOM 699 C C . HIS A 1 99 ? 4.617 -9.233 -16.788 1.00 88.75 99 HIS A C 1
ATOM 701 O O . HIS A 1 99 ? 5.499 -8.539 -17.312 1.00 88.75 99 HIS A O 1
ATOM 707 N N . PRO A 1 100 ? 4.736 -10.565 -16.652 1.00 91.19 100 PRO A N 1
ATOM 708 C CA . PRO A 1 100 ? 5.860 -11.308 -17.210 1.00 91.19 100 PRO A CA 1
ATOM 709 C C . PRO A 1 100 ? 5.978 -11.123 -18.724 1.00 91.19 100 PRO A C 1
ATOM 711 O O . PRO A 1 100 ? 4.975 -11.117 -19.435 1.00 91.19 100 PRO A O 1
ATOM 714 N N . GLY A 1 101 ? 7.207 -10.974 -19.213 1.00 86.88 101 GLY A N 1
ATOM 715 C CA . GLY A 1 101 ? 7.509 -10.761 -20.627 1.00 86.88 101 GLY A CA 1
ATOM 716 C C . GLY A 1 101 ? 7.165 -9.363 -21.146 1.00 86.88 101 GLY A C 1
ATOM 717 O O . GLY A 1 101 ? 7.008 -9.197 -22.356 1.00 86.88 101 GLY A O 1
ATOM 718 N N . SER A 1 102 ? 7.019 -8.355 -20.273 1.00 87.56 102 SER A N 1
ATOM 719 C CA . SER A 1 102 ? 6.813 -6.978 -20.742 1.00 87.56 102 SER A CA 1
ATOM 720 C C . SER A 1 102 ? 8.016 -6.529 -21.593 1.00 87.56 102 SER A C 1
ATOM 722 O O . SER A 1 102 ? 9.155 -6.750 -21.187 1.00 87.56 102 SER A O 1
ATOM 724 N N . PRO A 1 103 ? 7.800 -5.873 -22.749 1.00 85.94 103 PRO A N 1
ATOM 725 C CA . PRO A 1 103 ? 8.877 -5.559 -23.695 1.00 85.94 103 PRO A CA 1
ATOM 726 C C . PRO A 1 103 ? 9.879 -4.519 -23.172 1.00 85.94 103 PRO A C 1
ATOM 728 O O . PRO A 1 103 ? 11.006 -4.462 -23.651 1.00 85.94 103 PRO A O 1
ATOM 731 N N . ASP A 1 104 ? 9.474 -3.707 -22.193 1.00 94.81 104 ASP A N 1
ATOM 732 C CA . ASP A 1 104 ? 10.319 -2.719 -21.522 1.00 94.81 104 ASP A CA 1
ATOM 733 C C . ASP A 1 104 ? 10.175 -2.879 -20.004 1.00 94.81 104 ASP A C 1
ATOM 735 O O . ASP A 1 104 ? 9.266 -2.321 -19.371 1.00 94.81 104 ASP A O 1
ATOM 739 N N . CYS A 1 105 ? 11.050 -3.707 -19.430 1.00 95.56 105 CYS A N 1
ATOM 740 C CA . CYS A 1 105 ? 11.032 -3.982 -18.000 1.00 95.56 105 CYS A CA 1
ATOM 741 C C . CYS A 1 105 ? 11.449 -2.784 -17.154 1.00 95.56 105 CYS A C 1
ATOM 743 O O . CYS A 1 105 ? 10.919 -2.629 -16.057 1.00 95.56 105 CYS A O 1
ATOM 745 N N . ASP A 1 106 ? 12.320 -1.908 -17.649 1.00 95.81 106 ASP A N 1
ATOM 746 C CA . ASP A 1 106 ? 12.736 -0.729 -16.891 1.00 95.81 106 ASP A CA 1
ATOM 747 C C . ASP A 1 106 ? 11.566 0.242 -16.733 1.00 95.81 106 ASP A C 1
ATOM 749 O O . ASP A 1 106 ? 11.246 0.658 -15.616 1.00 95.81 106 ASP A O 1
ATOM 753 N N . ALA A 1 107 ? 10.842 0.519 -17.820 1.00 96.31 107 ALA A N 1
ATOM 754 C CA . ALA A 1 107 ? 9.648 1.350 -17.750 1.00 96.31 107 ALA A CA 1
ATOM 755 C C . ALA A 1 107 ? 8.528 0.688 -16.928 1.00 96.31 107 ALA A C 1
ATOM 757 O O . ALA A 1 107 ? 7.783 1.382 -16.232 1.00 96.31 107 ALA A O 1
ATOM 758 N N . ALA A 1 108 ? 8.386 -0.641 -16.986 1.00 95.94 108 ALA A N 1
ATOM 759 C CA . ALA A 1 108 ? 7.398 -1.359 -16.182 1.00 95.94 108 ALA A CA 1
ATOM 760 C C . ALA A 1 108 ? 7.710 -1.293 -14.678 1.00 95.94 108 ALA A C 1
ATOM 762 O O . ALA A 1 108 ? 6.818 -0.973 -13.892 1.00 95.94 108 ALA A O 1
ATOM 763 N N . VAL A 1 109 ? 8.967 -1.519 -14.285 1.00 97.25 109 VAL A N 1
ATOM 764 C CA . VAL A 1 109 ? 9.421 -1.404 -12.892 1.00 97.25 109 VAL A CA 1
ATOM 765 C C . VAL A 1 109 ? 9.286 0.036 -12.397 1.00 97.25 109 VAL A C 1
ATOM 767 O O . VAL A 1 109 ? 8.760 0.252 -11.309 1.00 97.25 109 VAL A O 1
ATOM 770 N N . ALA A 1 110 ? 9.666 1.038 -13.194 1.00 97.19 110 ALA A N 1
ATOM 771 C CA . ALA A 1 110 ? 9.524 2.443 -12.805 1.00 97.19 110 ALA A CA 1
ATOM 772 C C . ALA A 1 110 ? 8.057 2.836 -12.538 1.00 97.19 110 ALA A C 1
ATOM 774 O O . ALA A 1 110 ? 7.754 3.511 -11.548 1.00 97.19 110 ALA A O 1
ATOM 775 N N . ARG A 1 111 ? 7.121 2.371 -13.382 1.00 96.25 111 ARG A N 1
ATOM 776 C CA . ARG A 1 111 ? 5.677 2.561 -13.152 1.00 96.25 111 ARG A CA 1
ATOM 777 C C . ARG A 1 111 ? 5.206 1.860 -11.878 1.00 96.25 111 ARG A C 1
ATOM 779 O O . ARG A 1 111 ? 4.47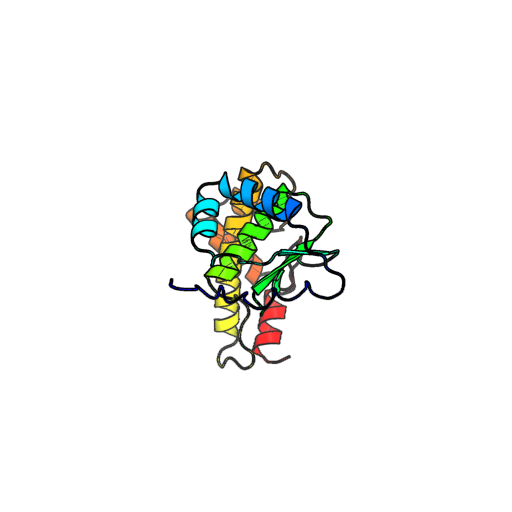5 2.471 -11.102 1.00 96.25 111 ARG A O 1
ATOM 786 N N . ALA A 1 112 ? 5.649 0.625 -11.649 1.00 97.06 112 ALA A N 1
ATOM 787 C CA . ALA A 1 112 ? 5.321 -0.142 -10.450 1.00 97.06 112 ALA A CA 1
ATOM 788 C C . ALA A 1 112 ? 5.777 0.578 -9.170 1.00 97.06 112 ALA A C 1
ATOM 790 O O . ALA A 1 112 ? 4.975 0.813 -8.270 1.00 97.06 112 ALA A O 1
ATOM 791 N N . LEU A 1 113 ? 7.036 1.027 -9.122 1.00 98.12 113 LEU A N 1
ATOM 792 C CA . LEU A 1 113 ? 7.581 1.755 -7.972 1.00 98.12 113 LEU A CA 1
ATOM 793 C C . LEU A 1 113 ? 6.889 3.105 -7.743 1.00 98.12 113 LEU A C 1
ATOM 795 O O . LEU A 1 113 ? 6.738 3.531 -6.602 1.00 98.12 113 LEU A O 1
ATOM 799 N N . THR A 1 114 ? 6.418 3.765 -8.805 1.00 98.06 114 THR A N 1
ATOM 800 C CA . THR A 1 114 ? 5.615 4.994 -8.681 1.00 98.06 114 THR A CA 1
ATOM 801 C C . THR A 1 114 ? 4.271 4.717 -7.999 1.00 98.06 114 THR A C 1
ATOM 803 O O . THR A 1 114 ? 3.833 5.491 -7.147 1.00 98.06 114 THR A O 1
ATOM 806 N N . LEU A 1 115 ? 3.609 3.606 -8.341 1.00 97.44 115 LEU A N 1
ATOM 807 C CA . LEU A 1 115 ? 2.365 3.190 -7.685 1.00 97.44 115 LEU A CA 1
ATOM 808 C C . LEU A 1 115 ? 2.600 2.802 -6.219 1.00 97.44 115 LEU A C 1
ATOM 810 O O . LEU A 1 115 ? 1.806 3.174 -5.357 1.00 97.44 115 LEU A O 1
ATOM 814 N N . GLU A 1 116 ? 3.711 2.131 -5.921 1.00 98.19 116 GLU A N 1
ATOM 815 C CA . GLU A 1 116 ? 4.106 1.816 -4.545 1.00 98.19 116 GLU A CA 1
ATOM 816 C C . GLU A 1 116 ? 4.401 3.075 -3.724 1.00 98.19 116 GLU A C 1
ATOM 818 O O . GLU A 1 116 ? 3.913 3.211 -2.603 1.00 98.19 116 GLU A O 1
ATOM 823 N N . ALA A 1 117 ? 5.115 4.055 -4.287 1.00 98.44 117 ALA A N 1
ATOM 824 C CA . ALA A 1 117 ? 5.392 5.319 -3.607 1.00 98.44 117 ALA A CA 1
ATOM 825 C C . ALA A 1 117 ? 4.102 6.051 -3.192 1.00 98.44 117 ALA A C 1
ATOM 827 O O . ALA A 1 117 ? 4.003 6.547 -2.066 1.00 98.44 117 ALA A O 1
ATOM 828 N N . ARG A 1 118 ? 3.080 6.049 -4.058 1.00 98.00 118 ARG A N 1
ATOM 829 C CA . ARG A 1 118 ? 1.739 6.586 -3.754 1.00 98.00 118 ARG A CA 1
ATOM 830 C C . ARG A 1 118 ? 1.069 5.848 -2.603 1.00 98.00 118 ARG A C 1
ATOM 832 O O . ARG A 1 118 ? 0.524 6.481 -1.696 1.00 98.00 118 ARG A O 1
ATOM 839 N N . ALA A 1 119 ? 1.106 4.519 -2.639 1.00 98.19 119 ALA A N 1
ATOM 840 C CA . ALA A 1 119 ? 0.479 3.675 -1.632 1.00 98.19 119 ALA A CA 1
ATOM 841 C C . ALA A 1 119 ? 1.170 3.802 -0.265 1.00 98.19 119 ALA A C 1
ATOM 843 O O . ALA A 1 119 ? 0.492 3.948 0.753 1.00 98.19 119 ALA A O 1
ATOM 844 N N . PHE A 1 120 ? 2.503 3.870 -0.226 1.00 98.50 120 PHE A N 1
ATOM 845 C CA . PHE A 1 120 ? 3.250 4.162 0.998 1.00 98.50 120 PHE A CA 1
ATOM 846 C C . PHE A 1 120 ? 2.997 5.575 1.523 1.00 98.50 120 PHE A C 1
ATOM 848 O O . PHE A 1 120 ? 2.836 5.750 2.729 1.00 98.50 120 PHE A O 1
ATOM 855 N N . ALA A 1 121 ? 2.907 6.583 0.651 1.00 98.31 121 ALA A N 1
ATOM 856 C CA . ALA A 1 121 ? 2.578 7.941 1.076 1.00 98.31 121 ALA A CA 1
ATOM 857 C C . ALA A 1 121 ? 1.210 7.985 1.781 1.00 98.31 121 ALA A C 1
ATOM 859 O O . ALA A 1 121 ? 1.077 8.600 2.844 1.00 98.31 121 ALA A O 1
ATOM 860 N N . LEU A 1 122 ? 0.203 7.309 1.215 1.00 98.00 122 LEU A N 1
ATOM 861 C CA . LEU A 1 122 ? -1.100 7.127 1.854 1.00 98.00 122 LEU A CA 1
ATOM 862 C C . LEU A 1 122 ? -0.958 6.397 3.194 1.00 98.00 122 LEU A C 1
ATOM 864 O O . LEU A 1 122 ? -1.458 6.882 4.206 1.00 98.00 122 LEU A O 1
ATOM 868 N N . GLU A 1 123 ? -0.252 5.267 3.221 1.00 98.38 123 GLU A N 1
ATOM 869 C CA . GLU A 1 123 ? -0.060 4.474 4.435 1.00 98.38 123 GLU A CA 1
ATOM 870 C C . GLU A 1 123 ? 0.535 5.301 5.577 1.00 98.38 123 GLU A C 1
ATOM 872 O O . GLU A 1 123 ? 0.038 5.239 6.697 1.00 98.38 123 GLU A O 1
ATOM 877 N N . LEU A 1 124 ? 1.547 6.127 5.305 1.00 98.25 124 LEU A N 1
ATOM 878 C CA . LEU A 1 124 ? 2.157 6.990 6.314 1.00 98.25 124 LEU A CA 1
ATOM 879 C C . LEU A 1 124 ? 1.185 8.030 6.865 1.00 98.25 124 LEU A C 1
ATOM 881 O O . LEU A 1 124 ? 1.146 8.259 8.078 1.00 98.25 124 LEU A O 1
ATOM 885 N N . ARG A 1 125 ? 0.358 8.636 6.005 1.00 97.81 125 ARG A N 1
ATOM 886 C CA . ARG A 1 125 ? -0.698 9.553 6.463 1.00 97.81 125 ARG A CA 1
ATOM 887 C C . ARG A 1 125 ? -1.710 8.835 7.348 1.00 97.81 125 ARG A C 1
ATOM 889 O O . ARG A 1 125 ? -2.061 9.371 8.396 1.00 97.81 125 ARG A O 1
ATOM 896 N N . LEU A 1 126 ? -2.117 7.623 6.973 1.00 98.19 126 LEU A N 1
ATOM 897 C CA . LEU A 1 126 ? -3.048 6.808 7.754 1.00 98.19 126 LEU A CA 1
ATOM 898 C C . LEU A 1 126 ? -2.447 6.374 9.091 1.00 98.19 126 LEU A C 1
ATOM 900 O O . LEU A 1 126 ? -3.092 6.552 10.117 1.00 98.19 126 LEU A O 1
ATOM 904 N N . ARG A 1 127 ? -1.200 5.887 9.109 1.00 97.88 127 ARG A N 1
ATOM 905 C CA . ARG A 1 127 ? -0.467 5.548 10.341 1.00 97.88 127 ARG A CA 1
ATOM 906 C C . ARG A 1 127 ? -0.493 6.724 11.314 1.00 97.88 127 ARG A C 1
ATOM 908 O O . ARG A 1 127 ? -0.920 6.563 12.454 1.00 97.88 127 ARG A O 1
ATOM 915 N N . ARG A 1 128 ? -0.135 7.924 10.846 1.00 96.94 128 ARG A N 1
ATOM 916 C CA . ARG A 1 128 ? -0.142 9.136 11.674 1.00 96.94 128 ARG A CA 1
ATOM 917 C C . ARG A 1 128 ? -1.545 9.526 12.145 1.00 96.94 128 ARG A C 1
ATOM 919 O O . ARG A 1 128 ? -1.712 9.858 13.314 1.00 96.94 128 ARG A O 1
ATOM 926 N N . ALA A 1 129 ? -2.545 9.478 11.264 1.00 97.56 129 ALA A N 1
ATOM 927 C CA . ALA A 1 129 ? -3.933 9.802 11.605 1.00 97.56 129 ALA A CA 1
ATOM 928 C C . ALA A 1 129 ? -4.536 8.822 12.628 1.00 97.56 129 ALA A C 1
ATOM 930 O O . ALA A 1 129 ? -5.334 9.224 13.468 1.00 97.56 129 ALA A O 1
ATOM 931 N N . LEU A 1 130 ? -4.112 7.557 12.592 1.00 97.19 130 LEU A N 1
ATOM 932 C CA . LEU A 1 130 ? -4.527 6.500 13.516 1.00 97.19 130 LEU A CA 1
ATOM 933 C C . LEU A 1 130 ? -3.653 6.419 14.781 1.00 97.19 130 LEU A C 1
ATOM 935 O O . LEU A 1 130 ? -3.784 5.475 15.558 1.00 97.19 130 LEU A O 1
ATOM 939 N N . GLY A 1 131 ? -2.762 7.392 15.000 1.00 96.94 131 GLY A N 1
ATOM 940 C CA . GLY A 1 131 ? -1.949 7.492 16.213 1.00 96.94 131 GLY A CA 1
ATOM 941 C C . GLY A 1 131 ? -0.780 6.507 16.294 1.00 96.94 131 GLY A C 1
ATOM 942 O O . GLY A 1 131 ? -0.246 6.285 17.379 1.00 96.94 131 GLY A O 1
ATOM 943 N N . VAL A 1 132 ? -0.361 5.911 15.177 1.00 97.31 132 VAL A N 1
ATOM 944 C CA . VAL A 1 132 ? 0.829 5.055 15.129 1.00 97.31 132 VAL A CA 1
ATOM 945 C C . VAL A 1 132 ? 2.084 5.923 15.209 1.00 97.31 132 VAL A C 1
ATOM 947 O O . VAL A 1 132 ? 2.290 6.808 14.379 1.00 97.31 132 VAL A O 1
ATOM 950 N N . THR A 1 133 ? 2.932 5.653 16.202 1.00 94.12 133 THR A N 1
ATOM 951 C CA . THR A 1 133 ? 4.171 6.406 16.471 1.00 94.12 133 THR A CA 1
ATOM 952 C C . THR A 1 133 ? 5.447 5.618 16.175 1.00 94.12 133 THR A C 1
ATOM 954 O O . THR A 1 133 ? 6.533 6.192 16.183 1.00 94.12 133 THR A O 1
ATOM 957 N N . SER A 1 134 ? 5.337 4.313 15.914 1.00 94.31 134 SER A N 1
ATOM 958 C CA . SER A 1 134 ? 6.463 3.461 15.534 1.00 94.31 134 SER A CA 1
ATOM 959 C C . SER A 1 134 ? 6.956 3.806 14.125 1.00 94.31 134 SER A C 1
ATOM 961 O O . SER A 1 134 ? 6.156 3.923 13.191 1.00 94.31 134 SER A O 1
ATOM 963 N N . ILE A 1 135 ? 8.278 3.915 13.965 1.00 93.69 135 ILE A N 1
ATOM 964 C CA . ILE A 1 135 ? 8.926 3.999 12.651 1.00 93.69 135 ILE A CA 1
ATOM 965 C C . ILE A 1 135 ? 9.029 2.584 12.091 1.00 93.69 135 ILE A C 1
ATOM 967 O O . ILE A 1 135 ? 9.539 1.684 12.763 1.00 93.69 135 ILE A O 1
ATOM 971 N N . ARG A 1 136 ? 8.546 2.388 10.866 1.00 93.31 136 ARG A N 1
ATOM 972 C CA . ARG A 1 136 ? 8.575 1.102 10.170 1.00 93.31 136 ARG A CA 1
ATOM 973 C C . ARG A 1 136 ? 9.453 1.134 8.929 1.00 93.31 136 ARG A C 1
ATOM 975 O O . ARG A 1 136 ? 10.161 0.157 8.704 1.00 93.31 136 ARG A O 1
ATOM 982 N N . TYR A 1 137 ? 9.401 2.212 8.147 1.00 96.69 137 TYR A N 1
ATOM 983 C CA . TYR A 1 137 ? 10.103 2.315 6.867 1.00 96.69 137 TYR A CA 1
ATOM 984 C C . TYR A 1 137 ? 11.344 3.207 6.926 1.00 96.69 137 TYR A C 1
ATOM 986 O O . TYR A 1 137 ? 11.343 4.269 7.548 1.00 96.69 137 TYR A O 1
ATOM 994 N N . GLY A 1 138 ? 12.389 2.824 6.190 1.00 95.12 138 GLY A N 1
ATOM 995 C CA . GLY A 1 138 ? 13.635 3.598 6.106 1.00 95.12 138 GLY A CA 1
ATOM 996 C C . GLY A 1 138 ? 13.497 5.001 5.498 1.00 95.12 138 GLY A C 1
ATOM 997 O O . GLY A 1 138 ? 14.405 5.816 5.627 1.00 95.12 138 GLY A O 1
ATOM 998 N N . PHE A 1 139 ? 12.369 5.306 4.850 1.00 97.12 139 PHE A N 1
ATOM 999 C CA . PHE A 1 139 ? 12.078 6.617 4.259 1.00 97.12 139 PHE A CA 1
ATOM 1000 C C . PHE A 1 139 ? 11.146 7.502 5.103 1.00 97.12 139 PHE A C 1
ATOM 1002 O O . PHE A 1 139 ? 10.843 8.619 4.682 1.00 97.12 139 PHE A O 1
ATOM 1009 N N . GLU A 1 140 ? 10.655 7.044 6.264 1.00 97.44 140 GLU A N 1
ATOM 1010 C CA . GLU A 1 140 ? 9.629 7.787 7.020 1.00 97.44 140 GLU A CA 1
ATOM 1011 C C . GLU A 1 140 ? 10.098 9.165 7.479 1.00 97.44 140 GLU A C 1
ATOM 1013 O O . GLU A 1 140 ? 9.360 10.141 7.356 1.00 97.44 140 GLU A O 1
ATOM 1018 N N . GLU A 1 141 ? 11.324 9.263 7.988 1.00 95.25 141 GLU A N 1
ATOM 1019 C CA . GLU A 1 141 ? 11.860 10.534 8.473 1.00 95.25 141 GLU A CA 1
ATOM 1020 C C . GLU A 1 141 ? 11.975 11.558 7.335 1.00 95.25 141 GLU A C 1
ATOM 1022 O O . GLU A 1 141 ? 11.436 12.663 7.437 1.00 95.25 141 GLU A O 1
ATOM 1027 N N . ALA A 1 142 ? 12.585 11.158 6.215 1.00 95.12 142 ALA A N 1
ATOM 1028 C CA . ALA A 1 142 ? 12.707 11.998 5.026 1.00 95.12 142 ALA A CA 1
ATOM 1029 C C . ALA A 1 142 ? 11.332 12.427 4.485 1.00 95.12 142 ALA A C 1
ATOM 1031 O O . ALA A 1 142 ? 11.143 13.587 4.119 1.00 95.12 142 ALA A O 1
ATOM 1032 N N . TYR A 1 143 ? 10.344 11.525 4.493 1.00 97.62 143 TYR A N 1
ATOM 1033 C CA . TYR A 1 143 ? 8.970 11.833 4.098 1.00 97.62 143 TYR A CA 1
ATOM 1034 C C . TYR A 1 143 ? 8.345 12.929 4.974 1.00 97.62 143 TYR A C 1
ATOM 1036 O O . TYR A 1 143 ? 7.676 13.830 4.467 1.00 97.62 143 TYR A O 1
ATOM 1044 N N . TRP A 1 144 ? 8.550 12.894 6.292 1.00 96.62 144 TRP A N 1
ATOM 1045 C CA . TRP A 1 144 ? 7.958 13.897 7.180 1.00 96.62 144 TRP A CA 1
ATOM 1046 C C . TRP A 1 144 ? 8.692 15.240 7.178 1.00 96.62 144 TRP A C 1
ATOM 1048 O O . TRP A 1 144 ? 8.047 16.259 7.429 1.00 96.62 144 TRP A O 1
ATOM 1058 N N . GLN A 1 145 ? 9.991 15.250 6.868 1.00 96.62 145 GLN A N 1
ATOM 1059 C CA . GLN A 1 145 ? 10.793 16.470 6.715 1.00 96.62 145 GLN A CA 1
ATOM 1060 C C . GLN A 1 145 ? 10.575 17.165 5.361 1.00 96.62 145 GLN A C 1
ATOM 1062 O O . GLN A 1 145 ? 10.734 18.380 5.260 1.00 96.62 145 GLN A O 1
ATOM 1067 N N . ALA A 1 146 ? 10.191 16.416 4.324 1.00 97.38 146 ALA A N 1
ATOM 1068 C CA . ALA A 1 146 ? 9.919 16.956 2.999 1.00 97.38 146 ALA A CA 1
ATOM 1069 C C . ALA A 1 146 ? 8.661 17.847 2.959 1.00 97.38 146 ALA A C 1
ATOM 1071 O O . ALA A 1 146 ? 7.674 17.625 3.679 1.00 97.38 146 ALA A O 1
ATOM 1072 N N . SER A 1 147 ? 8.666 18.826 2.046 1.00 97.88 147 SER A N 1
ATOM 1073 C CA . SER A 1 147 ? 7.461 19.583 1.696 1.00 97.88 147 SER A CA 1
ATOM 1074 C C . SER A 1 147 ? 6.396 18.654 1.096 1.00 97.88 147 SER A C 1
ATOM 1076 O O . SER A 1 147 ? 6.753 17.620 0.524 1.00 97.88 147 SER A O 1
ATOM 1078 N N . PRO A 1 148 ? 5.091 18.970 1.218 1.00 96.31 148 PRO A N 1
ATOM 1079 C CA . PRO A 1 148 ? 4.016 18.083 0.769 1.00 96.31 148 PRO A CA 1
ATOM 1080 C C . PRO A 1 148 ? 4.185 17.546 -0.661 1.00 96.31 148 PRO A C 1
ATOM 1082 O O . PRO A 1 148 ? 3.958 16.361 -0.890 1.00 96.31 148 PRO A O 1
ATOM 1085 N N . GLU A 1 149 ? 4.633 18.383 -1.594 1.00 96.62 149 GLU A N 1
ATOM 1086 C CA . GLU A 1 149 ? 4.886 18.037 -2.994 1.00 96.62 149 GLU A CA 1
ATOM 1087 C C . GLU A 1 149 ? 6.122 17.145 -3.212 1.00 96.62 149 GLU A C 1
ATOM 1089 O O . GLU A 1 149 ? 6.173 16.396 -4.185 1.00 96.62 149 GLU A O 1
ATOM 1094 N N . ALA A 1 150 ? 7.094 17.168 -2.297 1.00 98.00 150 ALA A N 1
ATOM 1095 C CA . ALA A 1 150 ? 8.321 16.373 -2.377 1.00 98.00 150 ALA A CA 1
ATOM 1096 C C . ALA A 1 150 ? 8.212 15.000 -1.686 1.00 98.00 150 ALA A C 1
ATOM 1098 O O . ALA A 1 150 ? 9.094 14.156 -1.833 1.00 98.00 150 ALA A O 1
ATOM 1099 N N . ARG A 1 151 ? 7.120 14.745 -0.959 1.00 98.06 151 ARG A N 1
ATOM 1100 C CA . ARG A 1 151 ? 6.923 13.535 -0.148 1.00 98.06 151 ARG A CA 1
ATOM 1101 C C . ARG A 1 151 ? 6.917 12.227 -0.935 1.00 98.06 151 ARG A C 1
ATOM 1103 O O . ARG A 1 151 ? 7.693 11.325 -0.638 1.00 98.06 151 ARG A O 1
ATOM 1110 N N . GLU A 1 152 ? 6.035 12.106 -1.922 1.00 98.12 152 GLU A N 1
ATOM 1111 C CA . GLU A 1 152 ? 5.972 10.917 -2.785 1.00 98.12 152 GLU A CA 1
ATOM 1112 C C . GLU A 1 152 ? 7.251 10.752 -3.627 1.00 98.12 152 GLU A C 1
ATOM 1114 O O . GLU A 1 152 ? 7.801 9.647 -3.630 1.00 98.12 152 GLU A O 1
ATOM 1119 N N . PRO A 1 153 ? 7.805 11.817 -4.252 1.00 97.94 153 PRO A N 1
ATOM 1120 C CA . PRO A 1 153 ? 9.113 11.745 -4.901 1.00 97.94 153 PRO A CA 1
ATOM 1121 C C . PRO A 1 153 ? 10.240 11.230 -3.995 1.00 97.94 153 PRO A C 1
ATOM 1123 O O . PRO A 1 153 ? 11.072 10.453 -4.457 1.00 97.94 153 PRO A O 1
ATOM 1126 N N . ALA A 1 154 ? 10.261 11.602 -2.710 1.00 97.81 154 ALA A N 1
ATOM 1127 C CA . ALA A 1 154 ? 11.263 11.111 -1.763 1.00 97.81 154 ALA A CA 1
ATOM 1128 C C . ALA A 1 154 ? 11.141 9.597 -1.512 1.00 97.81 154 ALA A C 1
ATOM 1130 O O . ALA A 1 154 ? 12.156 8.900 -1.474 1.00 97.81 154 ALA A O 1
ATOM 1131 N N . ILE A 1 155 ? 9.914 9.069 -1.406 1.00 98.56 155 ILE A N 1
ATOM 1132 C CA . ILE A 1 155 ? 9.689 7.619 -1.299 1.00 98.56 155 ILE A CA 1
ATOM 1133 C C . ILE A 1 155 ? 10.155 6.920 -2.578 1.00 98.56 155 ILE A C 1
ATOM 1135 O O . ILE A 1 155 ? 10.885 5.935 -2.505 1.00 98.56 155 ILE A O 1
ATOM 1139 N N . LEU A 1 156 ? 9.781 7.436 -3.752 1.00 98.50 156 LEU A N 1
ATOM 1140 C CA . LEU A 1 156 ? 10.187 6.854 -5.034 1.00 98.50 156 LEU A CA 1
ATOM 1141 C C . LEU A 1 156 ? 11.714 6.827 -5.195 1.00 98.50 156 LEU A C 1
ATOM 1143 O O . LEU A 1 156 ? 12.272 5.816 -5.627 1.00 98.50 156 LEU A O 1
ATOM 1147 N N . ALA A 1 157 ? 12.394 7.913 -4.820 1.00 98.00 157 ALA A N 1
ATOM 1148 C CA . ALA A 1 157 ? 13.850 7.979 -4.826 1.00 98.00 157 ALA A CA 1
ATOM 1149 C C . ALA A 1 157 ? 14.457 6.904 -3.913 1.00 98.00 157 ALA A C 1
ATOM 1151 O O . ALA A 1 157 ? 15.378 6.197 -4.324 1.00 98.00 157 ALA A O 1
ATOM 1152 N N . TRP A 1 158 ? 13.897 6.718 -2.713 1.00 98.38 158 TRP A N 1
ATOM 1153 C CA . TRP A 1 158 ? 14.342 5.673 -1.794 1.00 98.38 158 TRP A CA 1
ATOM 1154 C C . TRP A 1 158 ? 14.128 4.268 -2.372 1.00 98.38 158 TRP A C 1
ATOM 1156 O O . TRP A 1 158 ? 15.068 3.477 -2.377 1.00 98.38 158 TRP A O 1
ATOM 1166 N N . LEU A 1 159 ? 12.936 3.972 -2.907 1.00 98.38 159 LEU A N 1
ATOM 1167 C CA . LEU A 1 159 ? 12.603 2.668 -3.500 1.00 98.38 159 LEU A CA 1
ATOM 1168 C C . LEU A 1 159 ? 13.516 2.325 -4.684 1.00 98.38 159 LEU A C 1
ATOM 1170 O O . LEU A 1 159 ? 13.905 1.175 -4.862 1.00 98.38 159 LEU A O 1
ATOM 1174 N N . THR A 1 160 ? 13.884 3.334 -5.474 1.00 98.12 160 THR A N 1
ATOM 1175 C CA . THR A 1 160 ? 14.794 3.175 -6.616 1.00 98.12 160 THR A CA 1
ATOM 1176 C C . THR A 1 160 ? 16.230 2.909 -6.161 1.00 98.12 160 THR A C 1
ATOM 1178 O O . THR A 1 160 ? 16.923 2.092 -6.762 1.00 98.12 160 THR A O 1
ATOM 1181 N N . ALA A 1 161 ? 16.676 3.568 -5.088 1.00 97.94 161 ALA A N 1
ATOM 1182 C CA . ALA A 1 161 ? 18.015 3.391 -4.526 1.00 97.94 161 ALA A CA 1
ATOM 1183 C C . ALA A 1 161 ? 18.187 2.076 -3.739 1.00 97.94 161 ALA A C 1
ATOM 1185 O O . ALA A 1 161 ? 19.315 1.627 -3.551 1.00 97.94 161 ALA A O 1
ATOM 1186 N N . HIS A 1 162 ? 17.087 1.450 -3.305 1.00 98.06 162 HIS A N 1
ATOM 1187 C CA . HIS A 1 162 ? 17.085 0.218 -2.507 1.00 98.06 162 HIS A CA 1
ATOM 1188 C C . HIS A 1 162 ? 16.267 -0.891 -3.192 1.00 98.06 162 HIS A C 1
ATOM 1190 O O . HIS A 1 162 ? 15.255 -1.343 -2.649 1.00 98.06 162 HIS A O 1
ATOM 1196 N N . PRO A 1 163 ? 16.677 -1.369 -4.382 1.00 97.06 163 PRO A N 1
ATOM 1197 C CA . PRO A 1 163 ? 15.885 -2.331 -5.152 1.00 97.06 163 PRO A CA 1
ATOM 1198 C C . PRO A 1 163 ? 15.718 -3.683 -4.435 1.00 97.06 163 PRO A C 1
ATOM 1200 O O . PRO A 1 163 ? 14.685 -4.339 -4.593 1.00 97.06 163 PRO A O 1
ATOM 1203 N N . SER A 1 164 ? 16.682 -4.058 -3.588 1.00 97.00 164 SER A N 1
ATOM 1204 C CA . SER A 1 164 ? 16.641 -5.257 -2.739 1.00 97.00 164 SER A CA 1
ATOM 1205 C C . SER A 1 164 ? 15.871 -5.064 -1.426 1.00 97.00 164 SER A C 1
ATOM 1207 O O . SER A 1 164 ? 15.831 -5.973 -0.599 1.00 97.00 164 SER A O 1
ATOM 1209 N N . GLY A 1 165 ? 15.240 -3.903 -1.232 1.00 95.12 165 GLY A N 1
ATOM 1210 C CA . GLY A 1 165 ? 14.481 -3.573 -0.031 1.00 95.12 165 GLY A CA 1
ATOM 1211 C C . GLY A 1 165 ? 15.367 -3.227 1.166 1.00 95.12 165 GLY A C 1
ATOM 1212 O O . GLY A 1 165 ? 16.527 -2.839 1.026 1.00 95.12 165 GLY A O 1
ATOM 1213 N N . GLY A 1 166 ? 14.800 -3.356 2.363 1.00 93.38 166 GLY A N 1
ATOM 1214 C CA . GLY A 1 166 ? 15.451 -3.043 3.633 1.00 93.38 166 GLY A CA 1
ATOM 1215 C C . GLY A 1 166 ? 14.601 -2.136 4.514 1.00 93.38 166 GLY A C 1
ATOM 1216 O O . GLY A 1 166 ? 13.650 -1.511 4.054 1.00 93.38 166 GLY A O 1
ATOM 1217 N N . GLN A 1 167 ? 14.940 -2.076 5.806 1.00 91.94 167 GLN A N 1
ATOM 1218 C CA . GLN A 1 167 ? 14.296 -1.182 6.781 1.00 91.94 167 GLN A CA 1
ATOM 1219 C C . GLN A 1 167 ? 12.758 -1.227 6.697 1.00 91.94 167 GLN A C 1
ATOM 1221 O O . GLN A 1 167 ? 12.115 -0.210 6.469 1.00 91.94 167 GLN A O 1
ATOM 1226 N N . GLY A 1 168 ? 12.183 -2.432 6.787 1.00 90.38 168 GLY A N 1
ATOM 1227 C CA . GLY A 1 168 ? 10.731 -2.652 6.768 1.00 90.38 168 GLY A CA 1
ATOM 1228 C C . GLY A 1 168 ? 10.059 -2.636 5.390 1.00 90.38 168 GLY A C 1
ATOM 1229 O O . GLY A 1 168 ? 8.842 -2.815 5.328 1.00 90.38 168 GLY A O 1
ATOM 1230 N N . VAL A 1 169 ? 10.819 -2.449 4.307 1.00 93.62 169 VAL A N 1
ATOM 1231 C CA . VAL A 1 169 ? 10.345 -2.512 2.915 1.00 93.62 169 VAL A CA 1
ATOM 1232 C C . VAL A 1 169 ? 10.876 -3.776 2.241 1.00 93.62 169 VAL A C 1
ATOM 1234 O O . VAL A 1 169 ? 12.046 -4.127 2.405 1.00 93.62 169 VAL A O 1
ATOM 1237 N N . ASP A 1 170 ? 10.033 -4.444 1.460 1.00 92.06 170 ASP A N 1
ATOM 1238 C CA . ASP A 1 170 ? 10.423 -5.623 0.685 1.00 92.06 170 ASP A CA 1
ATOM 1239 C C . ASP A 1 170 ? 11.317 -5.277 -0.509 1.00 92.06 170 ASP A C 1
ATOM 1241 O O . ASP A 1 170 ? 11.439 -4.121 -0.916 1.00 92.06 170 ASP A O 1
ATOM 1245 N N . ALA A 1 171 ? 11.913 -6.306 -1.115 1.00 94.25 171 ALA A N 1
ATOM 1246 C CA . ALA A 1 171 ? 12.708 -6.208 -2.339 1.00 94.25 171 ALA A CA 1
ATOM 1247 C C . ALA A 1 171 ? 11.843 -5.928 -3.584 1.00 94.25 171 ALA A C 1
ATOM 1249 O O . ALA A 1 171 ? 11.824 -6.722 -4.525 1.00 94.25 171 ALA A O 1
ATOM 1250 N N . LEU A 1 172 ? 11.078 -4.832 -3.571 1.00 94.94 172 LEU A N 1
ATOM 1251 C CA . LEU A 1 172 ? 10.098 -4.491 -4.604 1.00 94.94 172 LEU A CA 1
ATOM 1252 C C . LEU A 1 172 ? 10.762 -4.289 -5.969 1.00 94.94 172 LEU A C 1
ATOM 1254 O O . LEU A 1 172 ? 10.305 -4.862 -6.952 1.00 94.94 172 LEU A O 1
ATOM 1258 N N . GLY A 1 173 ? 11.870 -3.543 -6.034 1.00 96.19 173 GLY A N 1
ATOM 1259 C CA . GLY A 1 173 ? 12.585 -3.292 -7.290 1.00 96.19 173 GLY A CA 1
ATOM 1260 C C . GLY A 1 173 ? 13.086 -4.582 -7.942 1.00 96.19 173 GLY A C 1
ATOM 1261 O O . GLY A 1 173 ? 12.751 -4.870 -9.094 1.00 96.19 173 GLY A O 1
ATOM 1262 N N . ASP A 1 174 ? 13.822 -5.400 -7.187 1.00 96.62 174 ASP A N 1
ATOM 1263 C CA . ASP A 1 174 ? 14.348 -6.676 -7.680 1.00 96.62 174 ASP A CA 1
ATOM 1264 C C . ASP A 1 174 ? 13.228 -7.685 -7.965 1.00 96.62 174 ASP A C 1
ATOM 1266 O O . ASP A 1 174 ? 13.282 -8.422 -8.950 1.00 96.62 174 ASP A O 1
ATOM 1270 N N . GLY A 1 175 ? 12.195 -7.723 -7.120 1.00 95.00 175 GLY A N 1
ATOM 1271 C CA . GLY A 1 175 ? 11.037 -8.598 -7.283 1.00 95.00 175 GLY A CA 1
ATOM 1272 C C . GLY A 1 175 ? 10.244 -8.286 -8.549 1.00 95.00 175 GLY A C 1
ATOM 1273 O O . GLY A 1 175 ? 9.924 -9.195 -9.315 1.00 95.00 175 GLY A O 1
ATOM 1274 N N . TYR A 1 176 ? 9.977 -7.007 -8.815 1.00 96.19 176 TYR A N 1
ATOM 1275 C CA . TYR A 1 176 ? 9.295 -6.574 -10.032 1.00 96.19 176 TYR A CA 1
ATOM 1276 C C . TYR A 1 176 ? 10.124 -6.807 -11.284 1.00 96.19 176 TYR A C 1
ATOM 1278 O O . TYR A 1 176 ? 9.567 -7.226 -12.299 1.00 96.19 176 TYR A O 1
ATOM 1286 N N . ARG A 1 177 ? 11.441 -6.586 -11.214 1.00 96.69 177 ARG A N 1
ATOM 1287 C CA . ARG A 1 177 ? 12.344 -6.881 -12.326 1.00 96.69 177 ARG A CA 1
ATOM 1288 C C . ARG A 1 177 ? 12.317 -8.368 -12.675 1.00 96.69 177 ARG A C 1
ATOM 1290 O O . ARG A 1 177 ? 12.021 -8.699 -13.819 1.00 96.69 177 ARG A O 1
ATOM 1297 N N . ARG A 1 178 ? 12.503 -9.249 -11.683 1.00 95.50 178 ARG A N 1
ATOM 1298 C CA . ARG A 1 178 ? 12.427 -10.708 -11.880 1.00 95.50 178 ARG A CA 1
ATOM 1299 C C . ARG A 1 178 ? 11.092 -11.136 -12.487 1.00 95.50 178 ARG A C 1
ATOM 1301 O O . ARG A 1 178 ? 11.086 -11.781 -13.532 1.00 95.50 178 ARG A O 1
ATOM 1308 N N . ARG A 1 179 ? 9.969 -10.680 -11.910 1.00 93.81 179 ARG A N 1
ATOM 1309 C CA . ARG A 1 179 ? 8.625 -10.973 -12.441 1.00 93.81 179 ARG A CA 1
ATOM 1310 C C . ARG A 1 179 ? 8.491 -10.528 -13.895 1.00 93.81 179 ARG A C 1
ATOM 1312 O O . ARG A 1 179 ? 7.991 -11.295 -14.712 1.00 93.81 179 ARG A O 1
ATOM 1319 N N . CYS A 1 180 ? 8.944 -9.318 -14.220 1.00 95.00 180 CYS A N 1
ATOM 1320 C CA . CYS A 1 180 ? 8.888 -8.780 -15.576 1.00 95.00 180 CYS A CA 1
ATOM 1321 C C . CYS A 1 180 ? 9.695 -9.615 -16.574 1.00 95.00 180 CYS A C 1
ATOM 1323 O O . CYS A 1 180 ? 9.216 -9.905 -17.665 1.00 95.00 180 CYS A O 1
ATOM 1325 N N . GLU A 1 181 ? 10.891 -10.049 -16.194 1.00 93.81 181 GLU A N 1
ATOM 1326 C CA . GLU A 1 181 ? 11.772 -10.857 -17.042 1.00 93.81 181 GLU A CA 1
ATOM 1327 C C . GLU A 1 181 ? 11.341 -12.332 -17.116 1.00 93.81 181 GLU A C 1
ATOM 1329 O O . GLU A 1 181 ? 11.955 -13.112 -17.842 1.00 93.81 181 GLU A O 1
ATOM 1334 N N . GLY A 1 182 ? 10.297 -12.724 -16.376 1.00 86.56 182 GLY A N 1
ATOM 1335 C CA . GLY A 1 182 ? 9.818 -14.104 -16.305 1.00 86.56 182 GLY A CA 1
ATOM 1336 C C . GLY A 1 182 ? 10.748 -15.031 -15.517 1.00 86.56 182 GLY A C 1
ATOM 1337 O O . GLY A 1 182 ? 10.857 -16.207 -15.863 1.00 86.56 182 GLY A O 1
ATOM 1338 N N . ARG A 1 183 ? 11.438 -14.496 -14.501 1.00 73.19 183 ARG A N 1
ATOM 1339 C CA . ARG A 1 183 ? 12.415 -15.196 -13.654 1.00 73.19 183 ARG A CA 1
ATOM 1340 C C . ARG A 1 183 ? 11.930 -15.376 -12.221 1.00 73.19 183 ARG A C 1
ATOM 1342 O O . ARG A 1 183 ? 11.220 -14.478 -11.714 1.00 73.19 183 ARG A O 1
#

Sequence (183 aa):
MLTFTVACGAPPPPCPAGLTADPPRVQRLVAQLAEVPESAAILRRLPRGAPRVCFGRVPVSALTDDGVVLLDTASPDAEAAARLGHLALHAIAGSPAPHPGSPDCDAAVARALTLEARAFALELRLRRALGVTSIRYGFEEAYWQASPEAREPAILAWLTAHPSGGQGVDALGDGYRRRCEGR

Foldseek 3Di:
DDDDDPPPPDDPDADPPQWHQDVVLVVLLVVLLCVDPVSVVLVVQADVPPDREIEHQDPDFAQDPVRYTYFYPPDDSLLRSLVVSLRSLCNRVPQLADAAQDVDLVVSLLSSLLSNLVSVLSSLVSCVVSPNPDQQAPQNVVLVPDDPVCNSVSSSVVCVVCCCGDRNGHNSNVNSSCNHNVD

Organism: NCBI:txid1192034

Secondary structure (DSSP, 8-state):
--------PPPPPPPPTT-B--HHHHHHHHHHHHTSHHHHHHHTTSPTT-SEEEEE--SS-EE-TTSEEEEETTS-HHHHHHHHHHHHHHHHH---SPPTT-S-HHHHHHHHHHHHHHHHHHHHHHHHHTT-----STTHHHHHHS-GGGHHHHHHHHHHH-TT-BTTB--HHHHHHHHHHT-

Radius of gyration: 17.78 Å; chains: 1; bounding box: 66×42×40 Å